Protein AF-A0A9R1XLZ1-F1 (afdb_monomer)

Nearest PDB structures (foldseek):
  4ad7-assembly1_A  TM=3.317E-01  e=7.630E+00  Homo sapiens

Secondary structure (DSSP, 8-state):
--PPPHHHHHHHHHHHHHHHHHHHHHHHHHHHHHHHHHHHHHHHHHHHHHHHH---------SS-HHHHHHHHHHHHHHHHHHHHHHTT--GGG-HHHHHHHHHHS-GGGTTS---

Radius of gyration: 20.29 Å; Cα contacts (8 Å, |Δi|>4): 67; chains: 1; bounding box: 37×21×73 Å

Sequence (116 aa):
MTYLREDRRGKLIEGAAVKITGRYNDLAADIVNTARKTETSLQRIRKGAQRRAGATSDVSDHNVSETDRICMQLFLDIQEYGRNLAGLGVEAAKIPAYGSLWQLVAPQDRQGEIRF

Foldseek 3Di:
DDPDPPVNLLVVLQVVLLVVLLVVLVVLCVVLVVLVVV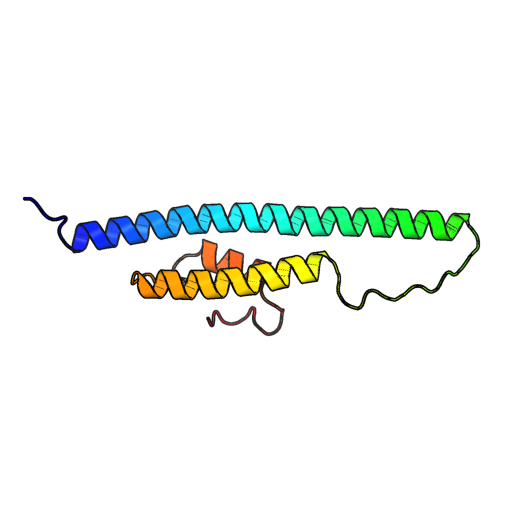QVVVVVVVVVVCVVVVDPPPPPPDPARPSLVSLQVLLVVLLVVCVVCVVSVHRLVPRVSSLSSCCSRPDPVPNVDDDD

pLDDT: mean 89.17, std 13.23, range [42.47, 98.69]

Organism: Lactuca sativa (NCBI:txid4236)

Solvent-accessible surface area (backbone atoms only — not comparable to full-atom values): 6687 Å² total; per-residue (Å²): 134,89,70,77,52,68,70,59,48,50,53,50,51,51,55,45,49,52,54,52,37,41,53,48,29,54,53,51,50,53,51,55,53,49,40,49,53,50,52,53,51,50,51,52,51,51,53,56,50,38,71,72,66,78,51,88,78,86,75,89,80,68,98,63,54,72,51,54,53,52,27,50,51,51,36,54,52,49,31,52,48,39,51,51,33,46,75,72,76,37,65,46,86,78,34,66,40,44,49,54,41,42,58,73,28,38,56,81,95,48,48,89,54,96,78,108

Structure (mmCIF, N/CA/C/O backbone):
data_AF-A0A9R1XLZ1-F1
#
_entry.id   AF-A0A9R1XLZ1-F1
#
loop_
_atom_site.group_PDB
_atom_site.id
_atom_site.type_symbol
_atom_site.label_atom_id
_atom_site.label_alt_id
_atom_site.label_comp_id
_atom_site.label_asym_id
_atom_site.label_entity_id
_atom_site.label_seq_id
_atom_site.pdbx_PDB_ins_code
_atom_site.Cartn_x
_atom_site.Cartn_y
_atom_site.Cartn_z
_atom_site.occupancy
_atom_site.B_iso_or_equiv
_atom_site.auth_seq_id
_atom_site.auth_comp_id
_atom_site.auth_asym_id
_atom_site.auth_atom_id
_atom_site.pdbx_PDB_model_num
ATOM 1 N N . MET A 1 1 ? -9.005 -12.999 37.375 1.00 42.47 1 MET A N 1
ATOM 2 C CA . MET A 1 1 ? -8.348 -12.876 36.060 1.00 42.47 1 MET A CA 1
ATOM 3 C C . MET A 1 1 ? -8.872 -11.618 35.391 1.00 42.47 1 MET A C 1
ATOM 5 O O . MET A 1 1 ? -10.049 -11.557 35.059 1.00 42.47 1 MET A O 1
ATOM 9 N N . THR A 1 2 ? -8.062 -10.564 35.342 1.00 54.75 2 THR A N 1
ATOM 10 C CA . THR A 1 2 ? -8.507 -9.226 34.928 1.00 54.75 2 THR A CA 1
ATOM 11 C C . THR A 1 2 ? -8.533 -9.162 33.405 1.00 54.75 2 THR A C 1
ATOM 13 O O . THR A 1 2 ? -7.526 -8.852 32.776 1.00 54.75 2 THR A O 1
ATOM 16 N N . TYR A 1 3 ? -9.669 -9.516 32.804 1.00 64.44 3 TYR A N 1
ATOM 17 C CA . TYR A 1 3 ? -9.881 -9.347 31.368 1.00 64.44 3 TYR A CA 1
ATOM 18 C C . TYR A 1 3 ? -9.725 -7.869 30.985 1.00 64.44 3 TYR A C 1
ATOM 20 O O . TYR A 1 3 ? -10.164 -6.970 31.710 1.00 64.44 3 TYR A O 1
ATOM 28 N N . LEU A 1 4 ? -9.076 -7.613 29.847 1.00 71.12 4 LEU A N 1
ATOM 29 C CA . LEU A 1 4 ? -8.958 -6.272 29.282 1.00 71.12 4 LEU A CA 1
ATOM 30 C C . LEU A 1 4 ? -10.379 -5.724 29.059 1.00 71.12 4 LEU A C 1
ATOM 32 O O . LEU A 1 4 ? -11.152 -6.324 28.312 1.00 71.12 4 LEU A O 1
ATOM 36 N N . ARG A 1 5 ? -10.740 -4.611 29.718 1.00 79.31 5 ARG A N 1
ATOM 37 C CA . ARG A 1 5 ? -12.030 -3.937 29.479 1.00 79.31 5 ARG A CA 1
ATOM 38 C C . ARG A 1 5 ? -12.189 -3.663 27.984 1.00 79.31 5 ARG A C 1
ATOM 40 O O . ARG A 1 5 ? -11.217 -3.278 27.333 1.00 79.31 5 ARG A O 1
ATOM 47 N N . GLU A 1 6 ? -13.402 -3.825 27.465 1.00 75.38 6 GLU A N 1
ATOM 48 C CA . GLU A 1 6 ? -13.678 -3.707 26.028 1.00 75.38 6 GLU A CA 1
ATOM 49 C C . GLU A 1 6 ? -13.210 -2.375 25.431 1.00 75.38 6 GLU A C 1
ATOM 51 O O . GLU A 1 6 ? -12.667 -2.367 24.330 1.00 75.38 6 GLU A O 1
ATOM 56 N N . ASP A 1 7 ? -13.297 -1.275 26.193 1.00 79.31 7 ASP A N 1
ATOM 57 C CA . ASP A 1 7 ? -12.797 0.042 25.766 1.00 79.31 7 ASP A CA 1
ATOM 58 C C . ASP A 1 7 ? -11.287 0.028 25.480 1.00 79.31 7 ASP A C 1
ATOM 60 O O . ASP A 1 7 ? -10.820 0.582 24.484 1.00 79.31 7 ASP A O 1
ATOM 64 N N . ARG A 1 8 ? -10.515 -0.652 26.335 1.00 85.81 8 ARG A N 1
ATOM 65 C CA . ARG A 1 8 ? -9.057 -0.733 26.204 1.00 85.81 8 ARG A CA 1
ATOM 66 C C . ARG A 1 8 ? -8.661 -1.641 25.055 1.00 85.81 8 ARG A C 1
ATOM 68 O O . ARG A 1 8 ? -7.667 -1.371 24.390 1.00 85.81 8 ARG A O 1
ATOM 75 N N . ARG A 1 9 ? -9.450 -2.690 24.811 1.00 88.06 9 ARG A N 1
ATOM 76 C CA . ARG A 1 9 ? -9.277 -3.575 23.657 1.00 88.06 9 ARG A CA 1
ATOM 77 C C . ARG A 1 9 ? -9.504 -2.806 22.356 1.00 88.06 9 ARG A C 1
ATOM 79 O O . ARG A 1 9 ? -8.643 -2.862 21.488 1.00 88.06 9 ARG A O 1
ATOM 86 N N . GLY A 1 10 ? -10.595 -2.043 22.262 1.00 89.69 10 GLY A N 1
ATOM 87 C CA . GLY A 1 10 ? -10.900 -1.214 21.091 1.00 89.69 10 GLY A CA 1
ATOM 88 C C . GLY A 1 10 ? -9.790 -0.208 20.784 1.00 89.69 10 GLY A C 1
ATOM 89 O O . GLY A 1 10 ? -9.260 -0.201 19.679 1.00 89.69 10 GLY A O 1
ATOM 90 N N . LYS A 1 11 ? -9.340 0.552 21.792 1.00 91.25 11 LYS A N 1
ATOM 91 C CA . LYS A 1 11 ? -8.233 1.515 21.635 1.00 91.25 11 LYS A CA 1
ATOM 92 C C . LYS A 1 11 ? -6.917 0.863 21.218 1.00 91.25 11 LYS A C 1
ATOM 94 O O . LYS A 1 11 ? -6.153 1.452 20.458 1.00 91.25 11 LYS A O 1
ATOM 99 N N . LEU A 1 12 ? -6.628 -0.333 21.732 1.00 94.56 12 LEU A N 1
ATOM 100 C CA . LEU A 1 12 ? -5.421 -1.066 21.361 1.00 94.56 12 LEU A CA 1
ATOM 101 C C . LEU A 1 12 ? -5.480 -1.514 19.897 1.00 94.56 12 LEU A C 1
ATOM 103 O O . LEU A 1 12 ? -4.501 -1.339 19.177 1.00 94.56 12 LEU A O 1
ATOM 107 N N . ILE A 1 13 ? -6.624 -2.052 19.467 1.00 95.56 13 ILE A N 1
ATOM 108 C CA . ILE A 1 13 ? -6.859 -2.469 18.081 1.00 95.56 13 ILE A CA 1
ATOM 109 C C . ILE A 1 13 ? -6.756 -1.264 17.143 1.00 95.56 13 ILE A C 1
ATOM 111 O O . ILE A 1 13 ? -6.012 -1.321 16.170 1.00 95.56 13 ILE A O 1
ATOM 115 N N . GLU A 1 14 ? -7.431 -0.159 17.459 1.00 95.56 14 GLU A N 1
ATOM 116 C CA . GLU A 1 14 ? -7.405 1.063 16.650 1.00 95.56 14 GLU A CA 1
ATOM 117 C C . GLU A 1 14 ? -5.985 1.638 16.547 1.00 95.56 14 GLU A C 1
ATOM 119 O O . GLU A 1 14 ? -5.480 1.884 15.450 1.00 95.56 14 GLU A O 1
ATOM 124 N N . GLY A 1 15 ? -5.285 1.772 17.678 1.00 96.94 15 GLY A N 1
ATOM 125 C CA . GLY A 1 15 ? -3.909 2.265 17.699 1.00 96.94 15 GLY A CA 1
ATOM 126 C C . GLY A 1 15 ? -2.932 1.361 16.939 1.00 96.94 15 GLY A C 1
ATOM 127 O O . GLY A 1 15 ? -2.026 1.860 16.268 1.00 96.94 15 GLY A O 1
ATOM 128 N N . ALA A 1 16 ? -3.112 0.039 17.015 1.00 97.69 16 ALA A N 1
ATOM 129 C CA . ALA A 1 16 ? -2.325 -0.914 16.240 1.00 97.69 16 ALA A CA 1
ATOM 130 C C . ALA A 1 16 ? -2.632 -0.803 14.741 1.00 97.69 16 ALA A C 1
ATOM 132 O O . ALA A 1 16 ? -1.702 -0.691 13.943 1.00 97.69 16 ALA A O 1
ATOM 133 N N . ALA A 1 17 ? -3.912 -0.757 14.364 1.00 98.19 17 ALA A N 1
ATOM 134 C CA . ALA A 1 17 ? -4.351 -0.628 12.979 1.00 98.19 17 ALA A CA 1
ATOM 135 C C . ALA A 1 17 ? -3.798 0.643 12.327 1.00 98.19 17 ALA A C 1
ATOM 137 O O . ALA A 1 17 ? -3.269 0.575 11.220 1.00 98.19 17 ALA A O 1
ATOM 138 N N . VAL A 1 18 ? -3.827 1.786 13.020 1.00 98.44 18 VAL A N 1
ATOM 139 C CA . VAL A 1 18 ? -3.251 3.043 12.514 1.00 98.44 18 VAL A CA 1
ATOM 140 C C . VAL A 1 18 ? -1.750 2.898 12.245 1.00 98.44 18 VAL A C 1
ATOM 142 O O . VAL A 1 18 ? -1.283 3.249 11.161 1.00 98.44 18 VAL A O 1
ATOM 145 N N . LYS A 1 19 ? -0.986 2.343 13.195 1.00 98.56 19 LYS A N 1
ATOM 146 C CA . LYS A 1 19 ? 0.472 2.182 13.050 1.00 98.56 19 LYS A CA 1
ATOM 147 C C . LYS A 1 19 ? 0.849 1.190 11.951 1.00 98.56 19 LYS A C 1
ATOM 149 O O . LYS A 1 19 ? 1.743 1.475 11.156 1.00 98.56 19 LYS A O 1
ATOM 154 N N . ILE A 1 20 ? 0.172 0.044 11.898 1.00 98.44 20 ILE A N 1
ATOM 155 C CA . ILE A 1 20 ? 0.414 -0.996 10.890 1.00 98.44 20 ILE A CA 1
ATOM 156 C C . ILE A 1 20 ? 0.060 -0.469 9.501 1.00 98.44 20 ILE A C 1
ATOM 158 O O . ILE A 1 20 ? 0.861 -0.606 8.582 1.00 98.44 20 ILE A O 1
ATOM 162 N N . THR A 1 21 ? -1.085 0.203 9.359 1.00 98.62 21 THR A N 1
ATOM 163 C CA . THR A 1 21 ? -1.504 0.802 8.084 1.00 98.62 21 THR A CA 1
ATOM 164 C C . THR A 1 21 ? -0.519 1.867 7.614 1.00 98.62 21 THR A C 1
ATOM 166 O O . THR A 1 21 ? -0.184 1.895 6.435 1.00 98.62 21 THR A O 1
ATOM 169 N N . GLY A 1 22 ? -0.012 2.707 8.524 1.00 98.62 22 GLY A N 1
ATOM 170 C CA . GLY A 1 22 ? 1.049 3.664 8.204 1.00 98.62 22 GLY A CA 1
ATOM 171 C C . GLY A 1 22 ? 2.283 2.969 7.631 1.00 98.62 22 GLY A C 1
ATOM 172 O O . GLY A 1 22 ? 2.733 3.303 6.540 1.00 98.62 22 GLY A O 1
ATOM 173 N N . ARG A 1 23 ? 2.767 1.922 8.310 1.00 98.69 23 ARG A N 1
ATOM 174 C CA . ARG A 1 23 ? 3.929 1.163 7.836 1.00 98.69 23 ARG A CA 1
ATOM 175 C C . ARG A 1 23 ? 3.673 0.452 6.506 1.00 98.69 23 ARG A C 1
ATOM 177 O O . ARG A 1 23 ? 4.576 0.387 5.678 1.00 98.69 23 ARG A O 1
ATOM 184 N N . TYR A 1 24 ? 2.473 -0.086 6.304 1.00 98.38 24 TYR A N 1
ATOM 185 C CA . TYR A 1 24 ? 2.099 -0.723 5.046 1.00 98.38 24 TYR A CA 1
ATOM 186 C C . TYR A 1 24 ? 2.094 0.304 3.905 1.00 98.38 24 TYR A C 1
ATOM 188 O O . TYR A 1 24 ? 2.707 0.061 2.869 1.00 98.38 24 TYR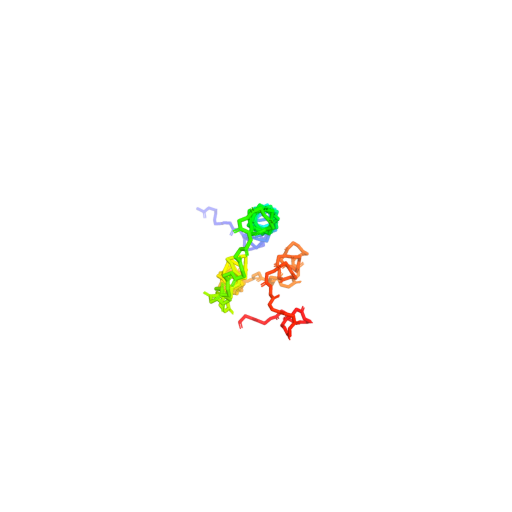 A O 1
ATOM 196 N N . ASN A 1 25 ? 1.504 1.482 4.119 1.00 98.56 25 ASN A N 1
ATOM 197 C CA . ASN A 1 25 ? 1.532 2.567 3.143 1.00 98.56 25 ASN A CA 1
ATOM 198 C C . ASN A 1 25 ? 2.964 2.945 2.734 1.00 98.56 25 ASN A C 1
ATOM 200 O O . ASN A 1 25 ? 3.247 3.018 1.540 1.00 98.56 25 ASN A O 1
ATOM 204 N N . ASP A 1 26 ? 3.873 3.116 3.698 1.00 98.50 26 ASP A N 1
ATOM 205 C CA . ASP A 1 26 ? 5.274 3.455 3.410 1.00 98.50 26 ASP A CA 1
ATOM 206 C C . ASP A 1 26 ? 5.950 2.383 2.541 1.00 98.50 26 ASP A C 1
ATOM 208 O O . ASP A 1 26 ? 6.554 2.687 1.513 1.00 98.50 26 ASP A O 1
ATOM 212 N N . LEU A 1 27 ? 5.797 1.108 2.916 1.00 98.50 27 LEU A N 1
ATOM 213 C CA . LEU A 1 27 ? 6.398 -0.009 2.185 1.00 98.50 27 LEU A CA 1
ATOM 214 C C . LEU A 1 27 ? 5.812 -0.161 0.776 1.00 98.50 27 LEU A C 1
ATOM 216 O O . LEU A 1 27 ? 6.555 -0.376 -0.181 1.00 98.50 27 LEU A O 1
ATOM 220 N N . ALA A 1 28 ? 4.493 -0.028 0.626 1.00 98.25 28 ALA A N 1
ATOM 221 C CA . ALA A 1 28 ? 3.841 -0.080 -0.677 1.00 98.25 28 ALA A CA 1
ATOM 222 C C . ALA A 1 28 ? 4.305 1.074 -1.578 1.00 98.25 28 ALA A C 1
ATOM 224 O O . ALA A 1 28 ? 4.604 0.854 -2.753 1.00 98.25 28 ALA A O 1
ATOM 225 N N . ALA A 1 29 ? 4.425 2.286 -1.026 1.00 98.25 29 ALA A N 1
ATOM 226 C CA . ALA A 1 29 ? 4.940 3.445 -1.747 1.00 98.25 29 ALA A CA 1
ATOM 227 C C . ALA A 1 29 ? 6.377 3.217 -2.227 1.00 98.25 29 ALA A C 1
ATOM 229 O O . ALA A 1 29 ? 6.676 3.478 -3.395 1.00 98.25 29 ALA A O 1
ATOM 230 N N . ASP A 1 30 ? 7.253 2.683 -1.376 1.00 98.31 30 ASP A N 1
ATOM 231 C CA . ASP A 1 30 ? 8.635 2.363 -1.743 1.00 98.31 30 ASP A CA 1
ATOM 232 C C . ASP A 1 30 ? 8.704 1.329 -2.874 1.00 98.31 30 ASP A C 1
ATOM 234 O O . ASP A 1 30 ? 9.448 1.522 -3.845 1.00 98.31 30 ASP A O 1
ATOM 238 N N . ILE A 1 31 ? 7.895 0.267 -2.797 1.00 97.81 31 ILE A N 1
ATOM 239 C CA . ILE A 1 31 ? 7.818 -0.779 -3.827 1.00 97.81 31 ILE A CA 1
ATOM 240 C C . ILE A 1 31 ? 7.354 -0.186 -5.163 1.00 97.81 31 ILE A C 1
ATOM 242 O O . ILE A 1 31 ? 8.055 -0.317 -6.169 1.00 97.81 31 ILE A O 1
ATOM 246 N N . VAL A 1 32 ? 6.210 0.507 -5.182 1.00 97.44 32 VAL A N 1
ATOM 247 C CA . VAL A 1 32 ? 5.626 1.070 -6.411 1.00 97.44 32 VAL A CA 1
ATOM 248 C C . VAL A 1 32 ? 6.552 2.119 -7.029 1.00 97.44 32 VAL A C 1
ATOM 250 O O . VAL A 1 32 ? 6.783 2.117 -8.241 1.00 97.44 32 VAL A O 1
ATOM 253 N N . ASN A 1 33 ? 7.145 2.996 -6.216 1.00 96.94 33 ASN A N 1
ATOM 254 C CA . ASN A 1 33 ? 8.078 4.010 -6.705 1.00 96.94 33 ASN A CA 1
ATOM 255 C C . ASN A 1 33 ? 9.350 3.385 -7.289 1.00 96.94 33 ASN A C 1
ATOM 257 O O . ASN A 1 33 ? 9.853 3.848 -8.318 1.00 96.94 33 ASN A O 1
ATOM 261 N N . THR A 1 34 ? 9.872 2.333 -6.658 1.00 97.62 34 THR A N 1
ATOM 262 C CA . THR A 1 34 ? 11.051 1.610 -7.149 1.00 97.62 34 THR A CA 1
ATOM 263 C C . THR A 1 34 ? 10.747 0.873 -8.450 1.00 97.62 34 THR A C 1
ATOM 265 O O . THR A 1 34 ? 11.549 0.951 -9.386 1.00 97.62 34 THR A O 1
ATOM 268 N N . ALA A 1 35 ? 9.577 0.236 -8.560 1.00 96.06 35 ALA A N 1
ATOM 269 C CA . ALA A 1 35 ? 9.117 -0.410 -9.788 1.00 96.06 35 ALA A CA 1
ATOM 270 C C . ALA A 1 35 ? 9.030 0.594 -10.951 1.00 96.06 35 ALA A C 1
ATOM 272 O O . ALA A 1 35 ? 9.695 0.408 -11.973 1.00 96.06 35 ALA A O 1
ATOM 273 N N . ARG A 1 36 ? 8.353 1.736 -10.746 1.00 95.12 36 ARG A N 1
ATOM 274 C CA . ARG A 1 36 ? 8.227 2.812 -11.752 1.00 95.12 36 ARG A CA 1
ATOM 275 C C . ARG A 1 36 ? 9.579 3.339 -12.229 1.00 95.12 36 ARG A C 1
ATOM 277 O O . ARG A 1 36 ? 9.806 3.501 -1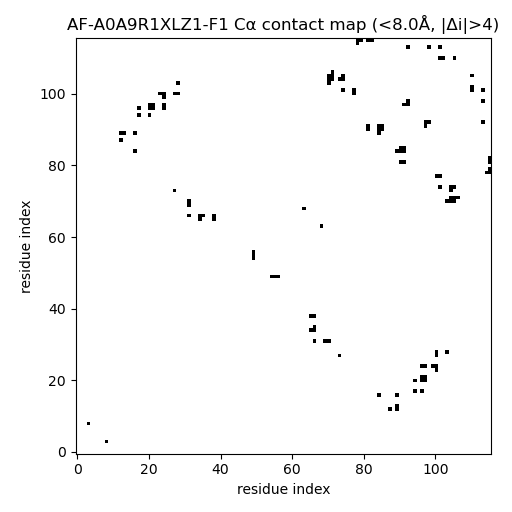3.433 1.00 95.12 36 ARG A O 1
ATOM 284 N N . LYS A 1 37 ? 10.499 3.616 -11.296 1.00 96.62 37 LYS A N 1
ATOM 285 C CA . LYS A 1 37 ? 11.851 4.118 -11.612 1.00 96.62 37 LYS A CA 1
ATOM 286 C C . LYS A 1 37 ? 12.671 3.090 -12.390 1.00 96.62 37 LYS A C 1
ATOM 288 O O . LYS A 1 37 ? 13.354 3.452 -13.355 1.00 96.62 37 LYS A O 1
ATOM 293 N N . THR A 1 38 ? 12.595 1.824 -11.985 1.00 95.75 38 THR A N 1
ATOM 294 C CA . THR A 1 38 ? 13.288 0.709 -12.642 1.00 95.75 38 THR A CA 1
ATOM 295 C C . THR A 1 38 ? 12.776 0.518 -14.062 1.00 95.75 38 THR A C 1
ATOM 297 O O . THR A 1 38 ? 13.566 0.504 -15.006 1.00 95.75 38 THR A O 1
ATOM 300 N N . GLU A 1 39 ? 11.458 0.466 -14.238 1.00 93.75 39 GLU A N 1
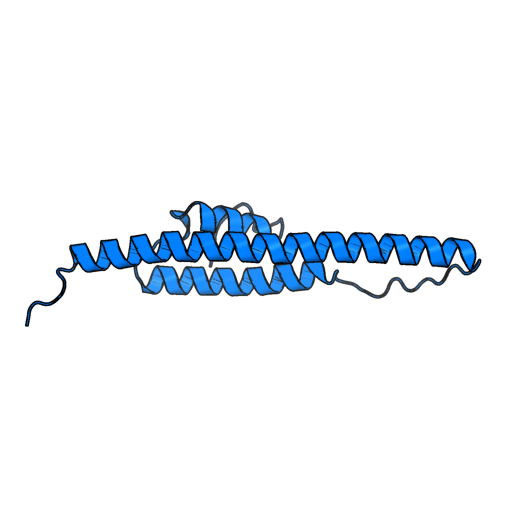ATOM 301 C CA . GLU A 1 39 ? 10.836 0.308 -15.547 1.00 93.75 39 GLU A CA 1
ATOM 302 C C . GLU A 1 39 ? 11.184 1.468 -16.487 1.00 93.75 39 GLU A C 1
ATOM 304 O O . GLU A 1 39 ? 11.649 1.240 -17.604 1.00 93.75 39 GLU A O 1
ATOM 309 N N . THR A 1 40 ? 11.069 2.713 -16.015 1.00 93.25 40 THR A N 1
ATOM 310 C CA . THR A 1 40 ? 11.451 3.907 -16.791 1.00 93.25 40 THR A CA 1
ATOM 311 C C . THR A 1 40 ? 12.918 3.846 -17.231 1.00 93.25 40 THR A C 1
ATOM 313 O O . THR A 1 40 ? 13.264 4.157 -18.376 1.00 93.25 40 THR A O 1
ATOM 316 N N . SER A 1 41 ? 13.806 3.411 -16.333 1.00 94.56 41 SER A N 1
ATOM 317 C CA . SER A 1 41 ? 15.235 3.267 -16.626 1.00 94.56 41 SER A CA 1
ATOM 318 C C . SER A 1 41 ? 15.495 2.199 -17.688 1.00 94.56 41 SER A C 1
ATOM 320 O O . SER A 1 41 ? 16.243 2.454 -18.636 1.00 94.56 41 SER A O 1
ATOM 322 N N . LEU A 1 42 ? 14.837 1.041 -17.587 1.00 92.81 42 LEU A N 1
ATOM 323 C CA . LEU A 1 42 ? 14.929 -0.038 -18.572 1.00 92.81 42 LEU A CA 1
ATOM 324 C C . LEU A 1 42 ? 14.378 0.384 -19.936 1.00 92.81 42 LEU A C 1
ATOM 326 O O . LEU A 1 42 ? 15.014 0.120 -20.957 1.00 92.81 42 LEU A O 1
ATOM 330 N N . GLN A 1 43 ? 13.249 1.093 -19.974 1.00 90.25 43 GLN A N 1
ATOM 331 C CA . GLN A 1 43 ? 12.688 1.630 -21.215 1.00 90.25 43 GLN A CA 1
ATOM 332 C C . GLN A 1 43 ? 13.668 2.584 -21.911 1.00 90.25 43 GLN A C 1
ATOM 334 O O . GLN A 1 43 ? 13.864 2.496 -23.124 1.00 90.25 43 GLN A O 1
ATOM 339 N N . ARG A 1 44 ? 14.339 3.466 -21.160 1.00 92.12 44 ARG A N 1
ATOM 340 C CA . ARG A 1 44 ? 15.360 4.371 -21.711 1.00 92.12 44 ARG A CA 1
ATOM 341 C C . ARG A 1 44 ? 16.570 3.611 -22.263 1.00 92.12 44 ARG A C 1
ATOM 343 O O . ARG A 1 44 ? 17.050 3.953 -23.343 1.00 92.12 44 ARG A O 1
ATOM 350 N N . ILE A 1 45 ? 17.040 2.575 -21.563 1.00 90.31 45 ILE A N 1
ATOM 351 C CA . ILE A 1 45 ? 18.140 1.713 -22.029 1.00 90.31 45 ILE A CA 1
ATOM 352 C C . ILE A 1 45 ? 17.746 0.994 -23.326 1.00 90.31 45 ILE A C 1
ATOM 354 O O . ILE A 1 45 ? 18.504 1.038 -24.296 1.00 90.31 45 ILE A O 1
ATOM 358 N N . ARG A 1 46 ? 16.543 0.404 -23.377 1.00 87.94 46 ARG A N 1
ATOM 359 C CA . ARG A 1 46 ? 15.996 -0.274 -24.566 1.00 87.94 46 ARG A CA 1
ATOM 360 C C . ARG A 1 46 ? 15.913 0.670 -25.768 1.00 87.94 46 ARG A C 1
ATOM 362 O O . ARG A 1 46 ? 16.458 0.351 -26.822 1.00 87.94 46 ARG A O 1
ATOM 369 N N . LYS A 1 47 ? 15.349 1.872 -25.588 1.00 86.69 47 LYS A N 1
ATOM 370 C CA . LYS A 1 47 ? 15.289 2.912 -26.635 1.00 86.69 47 LYS A CA 1
ATOM 371 C C . LYS A 1 47 ? 16.683 3.334 -27.115 1.00 86.69 47 LYS A C 1
ATOM 373 O O . LYS A 1 47 ? 16.893 3.535 -28.309 1.00 86.69 47 LYS A O 1
ATOM 378 N N . GLY A 1 48 ? 17.653 3.453 -26.205 1.00 87.44 48 GLY A N 1
ATOM 379 C CA . GLY A 1 48 ? 19.044 3.764 -26.549 1.00 87.44 48 GLY A CA 1
ATOM 380 C C . GLY A 1 48 ? 19.740 2.653 -27.344 1.00 87.44 48 GLY A C 1
ATOM 381 O O . GLY A 1 48 ? 20.500 2.946 -28.264 1.00 87.44 48 GLY A O 1
ATOM 382 N N . ALA A 1 49 ? 19.467 1.385 -27.024 1.00 85.12 49 ALA A N 1
ATOM 383 C CA . ALA A 1 4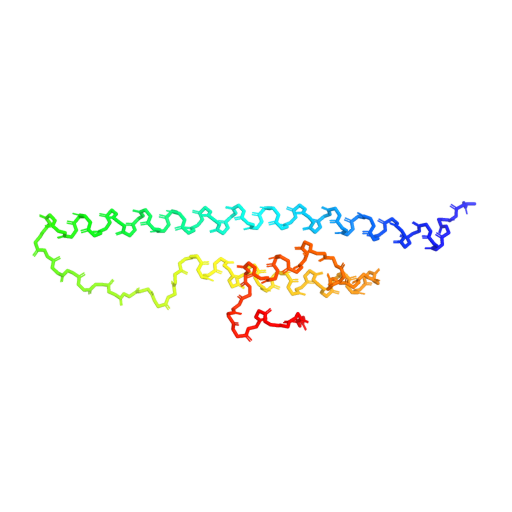9 ? 19.986 0.236 -27.764 1.00 85.12 49 ALA A CA 1
ATOM 384 C C . ALA A 1 49 ? 19.374 0.132 -29.172 1.00 85.12 49 ALA A C 1
ATOM 386 O O . ALA A 1 49 ? 20.118 -0.024 -30.138 1.00 85.12 49 ALA A O 1
ATOM 387 N N . GLN A 1 50 ? 18.054 0.319 -29.304 1.00 83.94 50 GLN A N 1
ATOM 388 C CA . GLN A 1 50 ? 17.353 0.326 -30.597 1.00 83.94 50 GLN A CA 1
ATOM 389 C C . GLN A 1 50 ? 17.907 1.394 -31.549 1.00 83.94 50 GLN A C 1
ATOM 391 O O . GLN A 1 50 ? 18.191 1.101 -32.707 1.00 83.94 50 GLN A O 1
ATOM 396 N N . ARG A 1 51 ? 18.159 2.614 -31.050 1.00 80.81 51 ARG A N 1
ATOM 397 C CA . ARG A 1 51 ? 18.760 3.698 -31.851 1.00 80.81 51 ARG A CA 1
ATOM 398 C C . ARG A 1 51 ? 20.149 3.357 -32.403 1.00 80.81 51 ARG A C 1
ATOM 400 O O . ARG A 1 51 ? 20.503 3.860 -33.460 1.00 80.81 51 ARG A O 1
ATOM 407 N N . ARG A 1 52 ? 20.939 2.533 -31.702 1.00 79.94 52 ARG A N 1
ATOM 408 C CA . ARG A 1 52 ? 22.293 2.134 -32.135 1.00 79.94 52 ARG A CA 1
ATOM 409 C C . ARG A 1 52 ? 22.303 0.929 -33.075 1.00 79.94 52 ARG A C 1
ATOM 411 O O . ARG A 1 52 ? 23.224 0.810 -33.869 1.00 79.94 52 ARG A O 1
ATOM 418 N N . ALA A 1 53 ? 21.312 0.045 -32.976 1.00 75.75 53 ALA A N 1
ATOM 419 C CA . ALA A 1 53 ? 21.268 -1.203 -33.738 1.00 75.75 53 ALA A CA 1
ATOM 420 C C . ALA A 1 53 ? 20.602 -1.073 -35.123 1.00 75.75 53 ALA A C 1
ATOM 422 O O . ALA A 1 53 ? 20.563 -2.052 -35.858 1.00 75.75 53 ALA A O 1
ATOM 423 N N . GLY A 1 54 ? 20.046 0.094 -35.479 1.00 62.31 54 GLY A N 1
ATOM 424 C CA . GLY A 1 54 ? 19.410 0.337 -36.786 1.00 62.31 54 GLY A CA 1
ATOM 425 C C . GLY A 1 54 ? 18.142 -0.487 -37.065 1.00 62.31 54 GLY A C 1
ATOM 426 O O . GLY A 1 54 ? 17.548 -0.342 -38.127 1.00 62.31 54 GLY A O 1
ATOM 427 N N . ALA A 1 55 ? 17.709 -1.330 -36.123 1.00 61.22 55 ALA A N 1
ATOM 428 C CA . ALA A 1 55 ? 16.580 -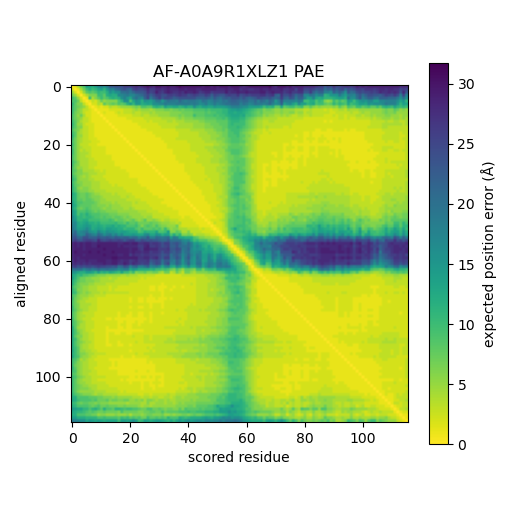2.235 -36.277 1.00 61.22 55 ALA A CA 1
ATOM 429 C C . ALA A 1 55 ? 15.339 -1.700 -35.548 1.00 61.22 55 ALA A C 1
ATOM 431 O O . ALA A 1 55 ? 15.324 -1.564 -34.319 1.00 61.22 55 ALA A O 1
ATOM 432 N N . THR A 1 56 ? 14.270 -1.455 -36.305 1.00 56.88 56 THR A N 1
ATOM 433 C CA . THR A 1 56 ? 12.909 -1.268 -35.793 1.00 56.88 56 THR A CA 1
ATOM 434 C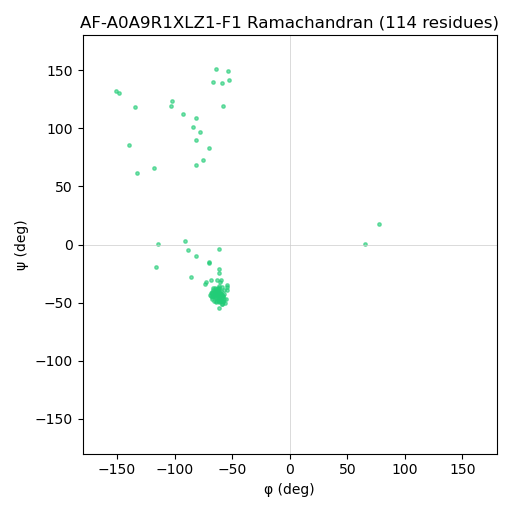 C . THR A 1 56 ? 12.355 -2.637 -35.396 1.00 56.88 56 THR A C 1
ATOM 436 O O . THR A 1 56 ? 11.565 -3.236 -36.119 1.00 56.88 56 THR A O 1
ATOM 439 N N . SER A 1 57 ? 12.838 -3.200 -34.288 1.00 52.97 57 SER A N 1
ATOM 440 C CA . SER A 1 57 ? 12.214 -4.408 -33.750 1.00 52.97 57 SER A CA 1
ATOM 441 C C . SER A 1 57 ? 10.943 -4.001 -33.016 1.00 52.97 57 SER A C 1
ATOM 443 O O . SER A 1 57 ? 10.983 -3.513 -31.881 1.00 52.97 57 SER A O 1
ATOM 445 N N . ASP A 1 58 ? 9.840 -4.131 -33.745 1.00 56.34 58 ASP A N 1
ATOM 446 C CA . ASP A 1 58 ? 8.469 -4.034 -33.277 1.00 56.34 58 ASP A CA 1
ATOM 447 C C . ASP A 1 58 ? 8.174 -5.269 -32.414 1.00 56.34 58 ASP A C 1
ATOM 449 O O . ASP A 1 58 ? 7.702 -6.298 -32.882 1.00 56.34 58 ASP A O 1
ATOM 453 N N . VAL A 1 59 ? 8.572 -5.208 -31.144 1.00 56.78 59 VAL A N 1
ATOM 454 C CA . VAL A 1 59 ? 8.123 -6.159 -30.118 1.00 56.78 59 VAL A CA 1
ATOM 455 C C . VAL A 1 59 ? 7.379 -5.350 -29.067 1.00 56.78 59 VAL A C 1
ATOM 457 O O . VAL A 1 59 ? 7.818 -5.160 -27.932 1.00 56.78 59 VAL A O 1
ATOM 460 N N . SER A 1 60 ? 6.256 -4.793 -29.509 1.00 51.69 60 SER A N 1
ATOM 461 C CA . SER A 1 60 ? 5.192 -4.277 -28.659 1.00 51.69 60 SER A CA 1
ATOM 462 C C . SER A 1 60 ? 4.318 -5.450 -28.211 1.00 51.69 60 SER A C 1
ATOM 464 O O . SER A 1 60 ? 3.175 -5.571 -28.630 1.00 51.69 60 SER A O 1
ATOM 466 N N . ASP A 1 61 ? 4.856 -6.333 -27.374 1.00 50.97 61 ASP A N 1
ATOM 467 C CA . ASP A 1 61 ? 4.080 -7.450 -26.829 1.00 50.97 61 ASP A CA 1
ATOM 468 C C . ASP A 1 61 ? 4.292 -7.561 -25.318 1.00 50.97 61 ASP A C 1
ATOM 470 O O . ASP A 1 61 ? 4.812 -8.544 -24.805 1.00 50.97 61 ASP A O 1
ATOM 474 N N . HIS A 1 62 ? 3.917 -6.513 -24.580 1.00 54.16 62 HIS A N 1
ATOM 475 C CA . HIS A 1 62 ? 3.656 -6.574 -23.136 1.00 54.16 62 HIS A CA 1
ATOM 476 C C . HIS A 1 62 ? 2.425 -5.711 -22.838 1.00 54.16 62 HIS A C 1
ATOM 478 O O . HIS A 1 62 ? 2.533 -4.536 -22.506 1.00 54.16 62 HIS A O 1
ATOM 484 N N . ASN A 1 63 ? 1.245 -6.318 -22.983 1.00 66.81 63 ASN A N 1
ATOM 485 C CA . ASN A 1 63 ? -0.072 -5.688 -22.816 1.00 66.81 63 ASN A CA 1
ATOM 486 C C . ASN A 1 63 ? -0.358 -5.115 -21.408 1.00 66.81 63 ASN A C 1
ATOM 488 O O . ASN A 1 63 ? -1.409 -4.518 -21.211 1.00 66.81 63 ASN A O 1
ATOM 492 N N . VAL A 1 64 ? 0.541 -5.277 -20.430 1.00 73.31 64 VAL A N 1
ATOM 493 C CA . VAL A 1 64 ? 0.444 -4.696 -19.078 1.00 73.31 64 VAL A CA 1
ATOM 494 C C . VAL A 1 64 ? 1.865 -4.465 -18.551 1.00 73.31 64 VAL A C 1
ATOM 496 O O . VAL A 1 64 ? 2.699 -5.371 -18.652 1.00 73.31 64 VAL A O 1
ATOM 499 N N . SER A 1 65 ? 2.152 -3.278 -18.005 1.00 88.19 65 SER A N 1
ATOM 500 C CA . SER A 1 65 ? 3.450 -2.976 -17.384 1.00 88.19 65 SER A CA 1
ATOM 501 C C . SER A 1 65 ? 3.683 -3.853 -16.146 1.00 88.19 65 SER A C 1
ATOM 503 O O . SER A 1 65 ? 2.750 -4.244 -15.445 1.00 88.19 65 SER A O 1
ATOM 505 N N . GLU A 1 66 ? 4.945 -4.152 -15.837 1.00 89.44 66 GLU A N 1
ATOM 506 C CA . GLU A 1 66 ? 5.279 -4.866 -14.599 1.00 89.44 66 GLU A CA 1
ATOM 507 C C . GLU A 1 66 ? 4.860 -4.065 -13.356 1.00 89.44 66 GLU A C 1
ATOM 509 O O . GLU A 1 66 ? 4.361 -4.626 -12.381 1.00 89.44 66 GLU A O 1
ATOM 514 N N . THR A 1 67 ? 4.980 -2.736 -13.419 1.00 93.12 67 THR A N 1
ATOM 515 C CA . THR A 1 67 ? 4.466 -1.838 -12.381 1.00 93.12 67 THR A CA 1
ATOM 516 C C . THR A 1 67 ? 2.954 -1.994 -12.226 1.00 93.12 67 THR A C 1
ATOM 518 O O . THR A 1 67 ? 2.465 -2.058 -11.100 1.00 93.12 67 THR A O 1
ATOM 521 N N . ASP A 1 68 ? 2.210 -2.090 -13.330 1.00 93.06 68 ASP A N 1
ATOM 522 C CA . ASP A 1 68 ? 0.752 -2.242 -13.285 1.00 93.06 68 ASP A CA 1
ATOM 523 C C . ASP A 1 68 ? 0.343 -3.571 -12.638 1.00 93.06 68 ASP A C 1
ATOM 525 O O . ASP A 1 68 ? -0.604 -3.605 -11.853 1.00 93.06 68 ASP A O 1
ATOM 529 N N . ARG A 1 69 ? 1.087 -4.658 -12.887 1.00 94.12 69 ARG A N 1
ATOM 530 C CA . ARG A 1 69 ? 0.865 -5.950 -12.210 1.00 94.12 69 ARG A CA 1
ATOM 531 C C . ARG A 1 69 ? 1.077 -5.846 -10.702 1.00 94.12 69 ARG A C 1
ATOM 533 O O . ARG A 1 69 ? 0.256 -6.352 -9.941 1.00 94.12 69 ARG A O 1
ATOM 540 N N . ILE A 1 70 ? 2.141 -5.162 -10.273 1.00 95.75 70 ILE A N 1
ATOM 541 C CA . ILE A 1 70 ? 2.424 -4.916 -8.851 1.00 95.75 70 ILE A CA 1
ATOM 542 C C . ILE A 1 70 ? 1.293 -4.106 -8.213 1.00 95.75 70 ILE A C 1
ATOM 544 O O . ILE A 1 70 ? 0.780 -4.496 -7.165 1.00 95.75 70 ILE A O 1
ATOM 548 N N . CYS A 1 71 ? 0.874 -3.006 -8.846 1.00 96.25 71 CYS A N 1
ATOM 549 C CA . CYS A 1 71 ? -0.240 -2.193 -8.360 1.00 96.25 71 CYS A CA 1
ATOM 550 C C . CYS A 1 71 ? -1.533 -3.009 -8.278 1.00 96.25 71 CYS A C 1
ATOM 552 O O . CYS A 1 71 ? -2.240 -2.923 -7.281 1.00 96.25 71 CYS A O 1
ATOM 554 N N . MET A 1 72 ? -1.821 -3.840 -9.280 1.00 95.50 72 MET A N 1
ATOM 555 C CA . MET A 1 72 ? -3.027 -4.662 -9.301 1.00 95.50 72 MET A CA 1
ATOM 556 C C . MET A 1 72 ? -3.037 -5.708 -8.181 1.00 95.50 72 MET A C 1
ATOM 558 O O . MET A 1 72 ? -4.066 -5.882 -7.533 1.00 95.50 72 MET A O 1
ATOM 562 N N . GLN A 1 73 ? -1.902 -6.355 -7.899 1.00 96.88 73 GLN A N 1
ATOM 563 C CA . GLN A 1 73 ? -1.809 -7.288 -6.776 1.00 96.88 73 GLN A CA 1
ATOM 564 C C . GLN A 1 73 ? -1.967 -6.564 -5.437 1.00 96.88 73 GLN A C 1
ATOM 566 O O . GLN A 1 73 ? -2.808 -6.952 -4.629 1.00 96.88 73 GLN A O 1
ATOM 571 N N . LEU A 1 74 ? -1.239 -5.461 -5.235 1.00 97.62 74 LEU A N 1
ATOM 572 C CA . LEU A 1 74 ? -1.378 -4.654 -4.024 1.00 97.62 74 LEU A CA 1
ATOM 573 C C . LEU A 1 74 ? -2.811 -4.148 -3.850 1.00 97.62 74 LEU A C 1
ATOM 575 O O . LEU A 1 74 ? -3.308 -4.110 -2.734 1.00 97.62 74 LEU A O 1
ATOM 579 N N . PHE A 1 75 ? -3.503 -3.802 -4.935 1.00 97.75 75 PHE A N 1
ATOM 580 C CA . PHE A 1 75 ? -4.896 -3.382 -4.881 1.00 97.75 75 PHE A CA 1
ATOM 581 C C . PHE A 1 75 ? -5.831 -4.476 -4.348 1.00 97.75 75 PHE A C 1
ATOM 583 O O . PHE A 1 75 ? -6.756 -4.178 -3.589 1.00 97.75 75 PHE A O 1
ATOM 590 N N . LEU A 1 76 ? -5.603 -5.738 -4.716 1.00 97.50 76 LEU A N 1
ATOM 591 C CA . LEU A 1 76 ? -6.351 -6.874 -4.167 1.00 97.50 76 LEU A CA 1
ATOM 592 C C . LEU A 1 76 ? -6.008 -7.104 -2.693 1.00 97.50 76 LEU A C 1
ATOM 594 O O . LEU A 1 76 ? -6.910 -7.281 -1.871 1.00 97.50 76 LEU A O 1
ATOM 598 N N . ASP A 1 77 ? -4.720 -7.036 -2.356 1.00 97.62 77 ASP A N 1
ATOM 599 C CA . ASP A 1 77 ? -4.232 -7.243 -0.994 1.00 97.62 77 ASP A CA 1
ATOM 600 C C . ASP A 1 77 ? -4.804 -6.191 -0.035 1.00 97.62 77 ASP A C 1
ATOM 602 O O . ASP A 1 77 ? -5.235 -6.523 1.070 1.00 97.62 77 ASP A O 1
ATOM 606 N N . ILE A 1 78 ? -4.884 -4.924 -0.458 1.00 97.12 78 ILE A N 1
ATOM 607 C CA . ILE A 1 78 ? -5.416 -3.864 0.402 1.00 97.12 78 ILE A CA 1
ATOM 608 C C . ILE A 1 78 ? -6.930 -3.965 0.568 1.00 97.12 78 ILE A C 1
ATOM 610 O O . ILE A 1 78 ? -7.422 -3.656 1.647 1.00 97.12 78 ILE A O 1
ATOM 614 N N . GLN A 1 79 ? -7.671 -4.447 -0.437 1.00 97.62 79 GLN A N 1
ATOM 615 C CA . GLN A 1 79 ? -9.102 -4.727 -0.284 1.00 97.62 79 GLN A CA 1
ATOM 616 C C . GLN A 1 79 ? -9.325 -5.803 0.782 1.00 97.62 79 GLN A C 1
ATOM 618 O O . GLN A 1 79 ? -10.151 -5.628 1.677 1.00 97.62 79 GLN A O 1
ATOM 623 N N . GLU A 1 80 ? -8.545 -6.885 0.738 1.00 98.25 80 GLU A N 1
ATOM 624 C CA . GLU A 1 80 ? -8.598 -7.932 1.760 1.00 98.25 80 GLU A CA 1
ATOM 625 C C . GLU A 1 80 ? -8.158 -7.415 3.133 1.00 98.25 80 GLU A C 1
ATOM 627 O O . GLU A 1 80 ? -8.796 -7.697 4.146 1.00 98.25 80 GLU A O 1
ATOM 632 N N . TYR A 1 81 ? -7.120 -6.583 3.186 1.00 97.88 81 TYR A N 1
ATOM 633 C CA . TYR A 1 81 ? -6.713 -5.910 4.415 1.00 97.88 81 TYR A CA 1
ATOM 634 C C . TYR A 1 81 ? -7.840 -5.037 4.994 1.00 97.88 81 TYR A C 1
ATOM 636 O O . TYR A 1 81 ? -8.114 -5.108 6.192 1.00 97.88 81 TYR A O 1
ATOM 644 N N . GLY A 1 82 ? -8.550 -4.277 4.155 1.00 97.62 82 GLY A N 1
ATOM 645 C CA . GLY A 1 82 ? -9.720 -3.489 4.544 1.00 97.62 82 GLY A CA 1
ATOM 646 C C . GLY A 1 82 ? -10.857 -4.347 5.110 1.00 97.62 82 GLY A C 1
ATOM 647 O O . GLY A 1 82 ? -11.406 -4.013 6.163 1.00 97.62 82 GLY A O 1
ATOM 648 N N . ARG A 1 83 ? -11.161 -5.494 4.483 1.00 98.12 83 ARG A N 1
ATOM 649 C CA . ARG A 1 83 ? -12.137 -6.473 5.006 1.00 98.12 83 ARG A CA 1
ATOM 650 C C . ARG A 1 83 ? -11.715 -7.035 6.365 1.00 98.12 83 ARG A C 1
ATOM 652 O O . ARG A 1 83 ? -12.539 -7.119 7.275 1.00 98.12 83 ARG A O 1
ATOM 659 N N . ASN A 1 84 ? -10.432 -7.346 6.540 1.00 97.81 84 ASN A N 1
ATOM 660 C CA . ASN A 1 84 ? -9.893 -7.831 7.811 1.00 97.81 84 ASN A CA 1
ATOM 661 C C . ASN A 1 84 ? -9.946 -6.768 8.918 1.00 97.81 84 ASN A C 1
ATOM 663 O O . ASN A 1 84 ? -10.303 -7.083 10.054 1.00 97.81 84 ASN A O 1
ATOM 667 N N . LEU A 1 85 ? -9.672 -5.498 8.597 1.00 97.56 85 LEU A N 1
ATOM 668 C CA . LEU A 1 85 ? -9.868 -4.383 9.528 1.00 97.56 85 LEU A CA 1
ATOM 669 C C . LEU A 1 85 ? -11.336 -4.257 9.952 1.00 97.56 85 LEU A C 1
ATOM 671 O O . LEU A 1 85 ? -11.612 -4.139 11.147 1.00 97.56 85 LEU A O 1
ATOM 675 N N . ALA A 1 86 ? -12.276 -4.368 9.009 1.00 96.88 86 ALA A N 1
ATOM 676 C CA . ALA A 1 86 ? -13.704 -4.341 9.316 1.00 96.88 86 ALA A CA 1
ATOM 677 C C . ALA A 1 86 ? -14.116 -5.500 10.243 1.00 96.88 86 ALA A C 1
ATOM 679 O O . ALA A 1 86 ? -14.867 -5.284 11.195 1.00 96.88 86 ALA A O 1
ATOM 680 N N . GLY A 1 87 ? -13.558 -6.700 10.043 1.00 96.12 87 GLY A N 1
ATOM 681 C CA . GLY A 1 87 ? -13.741 -7.848 10.943 1.00 96.12 87 GLY A CA 1
ATOM 682 C C . GLY A 1 87 ? -13.233 -7.613 12.374 1.00 96.12 87 GLY A C 1
ATOM 683 O O . GLY A 1 87 ? -13.739 -8.218 13.317 1.00 96.12 87 GLY A O 1
ATOM 684 N N . LEU A 1 88 ? -12.282 -6.692 12.556 1.00 94.88 88 LEU A N 1
ATOM 685 C CA . LEU A 1 88 ? -11.785 -6.238 13.862 1.00 94.88 88 LEU A CA 1
ATOM 686 C C . LEU A 1 88 ? -12.551 -5.022 14.417 1.00 94.88 88 LEU A C 1
ATOM 688 O O . LEU A 1 88 ? -12.195 -4.508 15.479 1.00 94.88 88 LEU A O 1
ATOM 692 N N . GLY A 1 89 ? -13.590 -4.552 13.720 1.00 95.31 89 GLY A N 1
ATOM 693 C CA . GLY A 1 89 ? -14.353 -3.357 14.082 1.00 95.31 89 GLY A CA 1
ATOM 694 C C . GLY A 1 89 ? -13.650 -2.039 13.742 1.00 95.31 89 GLY A C 1
ATOM 695 O O . GLY A 1 89 ? -14.009 -1.000 14.292 1.00 95.31 89 GLY A O 1
ATOM 696 N N . VAL A 1 90 ? -12.646 -2.067 12.861 1.00 96.56 90 VAL A N 1
ATOM 697 C CA . VAL A 1 90 ? -11.907 -0.883 12.411 1.00 96.56 90 VAL A CA 1
ATOM 698 C C . VAL A 1 90 ? -12.384 -0.471 11.025 1.00 96.56 90 VAL A C 1
ATOM 700 O O . VAL A 1 90 ? -12.311 -1.230 10.062 1.00 96.56 90 VAL A O 1
ATOM 703 N N . GLU A 1 91 ? -12.827 0.774 10.900 1.00 95.75 91 GLU A N 1
ATOM 704 C CA . GLU A 1 91 ? -13.224 1.341 9.616 1.00 95.75 91 GLU A CA 1
ATOM 705 C C . GLU A 1 91 ? -11.995 1.878 8.875 1.00 95.75 91 GLU A C 1
ATOM 707 O O . GLU A 1 91 ? -11.500 2.968 9.167 1.00 95.75 91 GLU A O 1
ATOM 712 N N . ALA A 1 92 ? -11.495 1.109 7.906 1.00 96.31 92 ALA A N 1
ATOM 713 C CA . ALA A 1 92 ? -10.272 1.433 7.170 1.00 96.31 92 ALA A CA 1
ATOM 714 C C . ALA A 1 92 ? -10.304 2.830 6.520 1.00 96.31 92 ALA A C 1
ATOM 716 O O . ALA A 1 92 ? -9.307 3.547 6.555 1.00 96.31 92 ALA A O 1
ATOM 717 N N . ALA A 1 93 ? -11.466 3.262 6.014 1.00 94.38 93 ALA A N 1
ATOM 718 C CA . ALA A 1 93 ? -11.655 4.580 5.402 1.00 94.38 93 ALA A CA 1
ATOM 719 C C . ALA A 1 93 ? -11.387 5.760 6.361 1.00 94.38 93 ALA A C 1
ATOM 721 O O . ALA A 1 93 ? -11.086 6.861 5.904 1.00 94.38 93 ALA A O 1
ATOM 722 N N . LYS A 1 94 ? -11.445 5.542 7.684 1.00 95.94 94 LYS A N 1
ATOM 723 C CA . LYS A 1 94 ? -11.100 6.555 8.696 1.00 95.94 94 LYS A CA 1
ATOM 724 C C . LYS A 1 94 ? -9.597 6.675 8.951 1.00 95.94 94 LYS A C 1
ATOM 726 O O . LYS A 1 94 ? -9.182 7.611 9.630 1.00 95.94 94 LYS A O 1
ATOM 731 N N . ILE A 1 95 ? -8.777 5.760 8.430 1.00 97.69 95 ILE A N 1
ATOM 732 C CA . ILE A 1 95 ? -7.319 5.797 8.572 1.00 97.69 95 ILE A CA 1
ATOM 733 C C . ILE A 1 95 ? -6.730 6.536 7.358 1.00 97.69 95 ILE A C 1
ATOM 735 O O . ILE A 1 95 ? -6.744 5.985 6.256 1.00 97.69 95 ILE A O 1
ATOM 739 N N . PRO A 1 96 ? -6.139 7.738 7.513 1.00 97.81 96 PRO A N 1
ATOM 740 C CA . PRO A 1 96 ? -5.637 8.511 6.372 1.00 97.81 96 PRO A CA 1
ATOM 741 C C . PRO A 1 96 ? -4.604 7.757 5.525 1.00 97.81 96 PRO A C 1
ATOM 743 O O . PRO A 1 96 ? -4.658 7.801 4.299 1.00 97.81 96 PRO A O 1
ATOM 746 N N . ALA A 1 97 ? -3.714 6.996 6.173 1.00 98.19 97 ALA A N 1
ATOM 747 C CA . ALA A 1 97 ? -2.723 6.169 5.488 1.00 98.19 97 ALA A CA 1
ATOM 748 C C . ALA A 1 97 ? -3.357 5.067 4.622 1.00 98.19 97 ALA A C 1
ATOM 750 O O . ALA A 1 97 ? -2.798 4.719 3.587 1.00 98.19 97 ALA 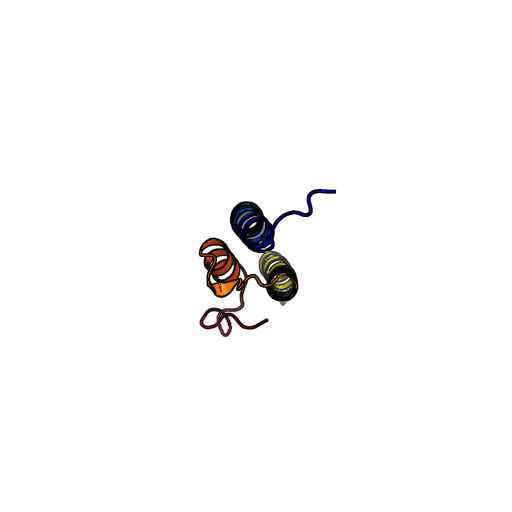A O 1
ATOM 751 N N . TYR A 1 98 ? -4.533 4.548 4.999 1.00 98.12 98 TYR A N 1
ATOM 752 C CA . TYR A 1 98 ? -5.270 3.607 4.156 1.00 98.12 98 TYR A CA 1
ATOM 753 C C . TYR A 1 98 ? -5.789 4.305 2.895 1.00 98.12 98 TYR A C 1
ATOM 755 O O . TYR A 1 98 ? -5.692 3.761 1.801 1.00 98.12 98 TYR A O 1
ATOM 763 N N . GLY A 1 99 ? -6.298 5.534 3.035 1.00 97.50 99 GLY A N 1
ATOM 764 C CA . GLY A 1 99 ? -6.704 6.358 1.897 1.00 97.50 99 GLY A CA 1
ATOM 765 C C . GLY A 1 99 ? -5.545 6.622 0.934 1.00 97.50 99 GLY A C 1
ATOM 766 O O . GLY A 1 99 ? -5.694 6.420 -0.267 1.00 97.50 99 GLY A O 1
ATOM 767 N N . SER A 1 100 ? -4.369 6.998 1.445 1.00 97.75 100 SER A N 1
ATOM 768 C CA . SER A 1 100 ? -3.158 7.161 0.625 1.00 97.75 100 SER A CA 1
ATOM 769 C C . SER A 1 100 ? -2.752 5.868 -0.083 1.00 97.75 100 SER A C 1
ATOM 771 O O . SER A 1 100 ? -2.463 5.892 -1.279 1.00 97.75 100 SER A O 1
ATOM 773 N N . LEU A 1 101 ? -2.799 4.741 0.629 1.00 96.94 101 LEU A N 1
ATOM 774 C CA . LEU A 1 101 ? -2.506 3.424 0.076 1.00 96.94 101 LEU A CA 1
ATOM 775 C C . LEU A 1 101 ? -3.495 3.049 -1.037 1.00 96.94 101 LEU A C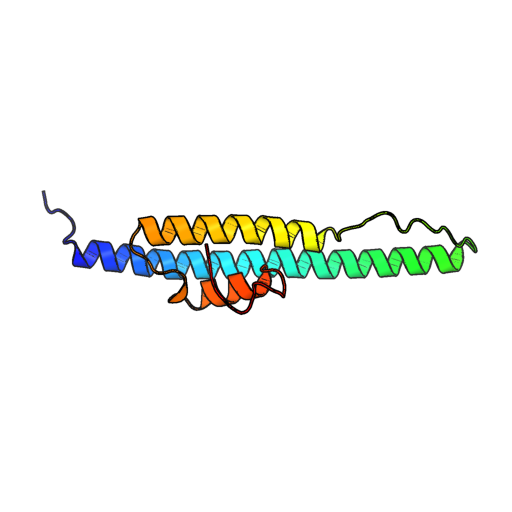 1
ATOM 777 O O . LEU A 1 101 ? -3.073 2.579 -2.089 1.00 96.94 101 LEU A O 1
ATOM 781 N N . TRP A 1 102 ? -4.788 3.330 -0.854 1.00 97.75 102 TRP A N 1
ATOM 782 C CA . TRP A 1 102 ? -5.813 3.150 -1.883 1.00 97.75 102 TRP A CA 1
ATOM 783 C C . TRP A 1 102 ? -5.506 3.967 -3.137 1.00 97.75 102 TRP A C 1
ATOM 785 O O . TRP A 1 102 ? -5.450 3.412 -4.229 1.00 97.75 102 TRP A O 1
ATOM 795 N N . GLN A 1 103 ? -5.234 5.267 -2.986 1.00 96.31 103 GLN A N 1
ATOM 796 C CA . GLN A 1 103 ? -4.897 6.144 -4.115 1.00 96.31 103 GLN A CA 1
ATOM 797 C C . GLN A 1 103 ? -3.635 5.698 -4.862 1.00 96.31 103 GLN A C 1
ATOM 799 O O . GLN A 1 103 ? -3.521 5.901 -6.069 1.00 96.31 103 GLN A O 1
ATOM 804 N N . LEU A 1 104 ? -2.677 5.097 -4.155 1.00 95.88 104 LEU A N 1
ATOM 805 C CA . LEU A 1 104 ? -1.421 4.646 -4.742 1.00 95.88 104 LEU A CA 1
ATOM 806 C C . LEU A 1 104 ? -1.613 3.484 -5.726 1.00 95.88 104 LEU A C 1
ATOM 808 O O . LEU A 1 104 ? -0.939 3.454 -6.758 1.00 95.88 104 LEU A O 1
ATOM 812 N N . VAL A 1 105 ? -2.480 2.523 -5.389 1.00 95.94 105 VAL A N 1
ATOM 813 C CA . VAL A 1 105 ? -2.547 1.224 -6.085 1.00 95.94 105 VAL A CA 1
ATOM 814 C C . VAL A 1 105 ? -3.868 0.976 -6.809 1.00 95.94 105 VAL A C 1
ATOM 816 O O . VAL A 1 105 ? -3.907 0.140 -7.709 1.00 95.94 105 VAL A O 1
ATOM 819 N N . ALA A 1 106 ? -4.942 1.689 -6.456 1.00 95.38 106 ALA A N 1
ATOM 820 C CA . ALA A 1 106 ? -6.232 1.521 -7.107 1.00 95.38 106 ALA A CA 1
ATOM 821 C C . ALA A 1 106 ? -6.183 1.974 -8.578 1.00 95.38 106 ALA A C 1
ATOM 823 O O . ALA A 1 106 ? -5.596 3.022 -8.884 1.00 95.38 106 ALA A O 1
ATOM 824 N N . PRO A 1 107 ? -6.846 1.231 -9.484 1.00 92.75 107 PRO A N 1
ATOM 825 C CA . PRO A 1 107 ? -7.120 1.686 -10.842 1.00 92.75 107 PRO A CA 1
ATOM 826 C C . PRO A 1 107 ? -7.821 3.050 -10.854 1.00 92.75 107 PRO A C 1
ATOM 828 O O . PRO A 1 107 ? -8.582 3.365 -9.937 1.00 92.75 107 PRO A O 1
ATOM 831 N N . GLN A 1 108 ? -7.590 3.858 -11.894 1.00 90.19 108 GLN A N 1
ATOM 832 C CA . GLN A 1 108 ? -8.092 5.241 -11.974 1.00 90.19 108 GLN A CA 1
ATOM 833 C C . GLN A 1 108 ? -9.611 5.348 -11.776 1.00 90.19 108 GLN A C 1
ATOM 835 O O . GLN A 1 108 ? -10.085 6.246 -11.086 1.00 90.19 108 GLN A O 1
ATOM 840 N N . ASP A 1 109 ? -10.372 4.407 -12.329 1.00 91.19 109 ASP A N 1
ATOM 841 C CA . ASP A 1 109 ? -11.831 4.328 -12.221 1.00 91.19 109 ASP A CA 1
ATOM 842 C C . ASP A 1 109 ? -12.324 3.954 -10.812 1.00 91.19 109 ASP A C 1
ATOM 844 O O . ASP A 1 109 ? -13.497 4.150 -10.496 1.00 91.19 109 ASP A O 1
ATOM 848 N N . ARG A 1 110 ? -11.438 3.457 -9.940 1.00 90.38 110 ARG A N 1
ATOM 849 C CA . ARG A 1 110 ? -11.757 3.033 -8.565 1.00 90.38 110 ARG A CA 1
ATOM 850 C C . ARG A 1 110 ? -11.088 3.892 -7.490 1.00 90.38 110 ARG A C 1
ATOM 852 O O . ARG A 1 110 ? -11.300 3.660 -6.305 1.00 90.38 110 ARG A O 1
ATOM 859 N N . GLN A 1 111 ? -10.315 4.910 -7.865 1.00 89.75 111 GLN A N 1
ATOM 860 C CA . GLN A 1 111 ? -9.671 5.817 -6.908 1.00 89.75 111 GLN A CA 1
ATOM 861 C C . GLN A 1 111 ? -10.668 6.712 -6.162 1.00 89.75 111 GLN A C 1
ATOM 863 O O . GLN A 1 111 ? -10.432 7.057 -5.008 1.00 89.75 111 GLN A O 1
ATOM 868 N N . GLY A 1 112 ? -11.795 7.071 -6.781 1.00 87.19 112 GLY A N 1
ATOM 869 C CA . GLY A 1 112 ? -12.763 8.006 -6.195 1.00 87.19 112 GLY A CA 1
ATOM 870 C C . GLY A 1 112 ? -13.537 7.467 -4.989 1.00 87.19 112 GLY A C 1
ATOM 871 O O . GLY A 1 112 ? -14.137 8.249 -4.256 1.00 87.19 112 GLY A O 1
ATOM 872 N N . GLU A 1 113 ? -13.529 6.152 -4.767 1.00 90.38 113 GLU A N 1
ATOM 873 C CA . GLU A 1 113 ? -14.320 5.530 -3.713 1.00 90.38 113 GLU A CA 1
ATOM 874 C C . GLU A 1 113 ? -13.636 4.284 -3.152 1.00 90.38 113 GLU A C 1
ATOM 876 O O . GLU A 1 113 ? -13.238 3.384 -3.890 1.00 90.38 113 GLU A O 1
ATOM 881 N N . ILE A 1 114 ? -13.538 4.212 -1.825 1.00 90.81 114 ILE A N 1
ATOM 882 C CA . ILE A 1 114 ? -12.999 3.045 -1.130 1.00 90.81 114 ILE A CA 1
ATOM 883 C C . ILE A 1 114 ? -14.108 1.995 -1.014 1.00 90.81 114 ILE A C 1
ATOM 885 O O . ILE A 1 114 ? -15.047 2.164 -0.236 1.00 90.81 114 ILE A O 1
ATOM 889 N N . ARG A 1 115 ? -13.990 0.904 -1.779 1.00 86.81 115 ARG A N 1
ATOM 890 C CA . ARG A 1 115 ? -14.918 -0.239 -1.748 1.00 86.81 115 ARG A CA 1
ATOM 891 C C . ARG A 1 115 ? -14.161 -1.558 -1.723 1.00 86.81 115 ARG A C 1
ATOM 893 O O . ARG A 1 115 ? -13.438 -1.857 -2.669 1.00 86.81 115 ARG A O 1
ATOM 900 N N . PHE A 1 116 ? -14.352 -2.333 -0.663 1.00 80.88 116 PHE A N 1
ATOM 901 C CA . PHE A 1 116 ? -13.728 -3.646 -0.490 1.00 80.88 116 PHE A CA 1
ATOM 902 C C . PHE A 1 116 ? -14.600 -4.768 -1.044 1.00 80.88 116 PHE A C 1
ATOM 904 O O . PHE A 1 116 ? -15.839 -4.607 -1.068 1.00 80.88 116 PHE A O 1
#

Mean predicted aligned error: 6.64 Å

InterPro domains:
  IPR009316 COG complex component, COG2 [PTHR12961] (5-112)
  IPR024603 COG complex component, COG2, C-terminal [PF12022] (3-78)